Protein AF-A0AAV3M6X6-F1 (afdb_monomer_lite)

Foldseek 3Di:
DVVVPDDDDDPVRVLCVVVVDCVVPVPVVLVVCVVPPVVSVVVVVVVVVVD

Structure (mmCIF, N/CA/C/O backbone):
data_AF-A0AAV3M6X6-F1
#
_entry.id   AF-A0AAV3M6X6-F1
#
loop_
_atom_site.group_PDB
_atom_site.id
_atom_site.type_symbol
_atom_site.label_atom_id
_atom_site.label_alt_id
_atom_site.label_comp_id
_atom_site.label_asym_id
_atom_site.label_entity_id
_atom_site.label_seq_id
_atom_site.pdbx_PDB_ins_code
_atom_site.Cartn_x
_atom_site.Cartn_y
_atom_site.Cartn_z
_atom_site.occupancy
_atom_site.B_iso_or_equiv
_atom_site.auth_seq_id
_atom_site.auth_comp_id
_atom_site.auth_asym_id
_atom_site.auth_atom_id
_atom_site.pdbx_PDB_model_num
ATOM 1 N N . MET A 1 1 ? -16.783 12.359 17.644 1.00 88.19 1 MET A N 1
ATOM 2 C CA . MET A 1 1 ? -16.364 11.025 17.153 1.00 88.19 1 MET A CA 1
ATOM 3 C C . MET A 1 1 ? -15.379 10.375 18.115 1.00 88.19 1 MET A C 1
ATOM 5 O O . MET A 1 1 ? -15.792 9.446 18.789 1.00 88.19 1 MET A O 1
ATOM 9 N N . SER A 1 2 ? -14.157 10.899 18.280 1.00 95.38 2 SER A N 1
ATOM 10 C CA . SER A 1 2 ? -13.176 10.331 19.232 1.00 95.38 2 SER A CA 1
ATOM 11 C C . SER A 1 2 ? -13.678 10.273 20.688 1.00 95.38 2 SER A C 1
ATOM 13 O O . SER A 1 2 ? -13.632 9.219 21.310 1.00 95.38 2 SER A O 1
ATOM 15 N N . GLN A 1 3 ? -14.303 11.344 21.199 1.00 96.44 3 GLN A N 1
ATOM 16 C CA . GLN A 1 3 ? -14.892 11.360 22.553 1.00 96.44 3 GLN A CA 1
ATOM 17 C C . GLN A 1 3 ? -16.016 10.321 22.762 1.00 96.44 3 GLN A C 1
ATOM 19 O O . GLN A 1 3 ? -16.309 9.951 23.891 1.00 96.44 3 GLN A O 1
ATOM 24 N N . ALA A 1 4 ? -16.631 9.837 21.678 1.00 97.25 4 ALA A N 1
ATOM 25 C CA . ALA A 1 4 ? -17.654 8.792 21.702 1.00 97.25 4 ALA A CA 1
ATOM 26 C C . ALA A 1 4 ? -17.074 7.388 21.414 1.00 97.25 4 ALA A C 1
ATOM 28 O O . ALA A 1 4 ? -17.829 6.463 21.136 1.00 97.25 4 ALA A O 1
ATOM 29 N N . GLY A 1 5 ? -15.744 7.234 21.433 1.00 97.44 5 GLY A N 1
ATOM 30 C CA . GLY A 1 5 ? -15.049 5.958 21.240 1.00 97.44 5 GLY A CA 1
ATOM 31 C C . GLY A 1 5 ? -14.719 5.593 19.789 1.00 97.44 5 GLY A C 1
ATOM 32 O O . GLY A 1 5 ? -14.170 4.521 19.553 1.00 97.44 5 GLY A O 1
ATOM 33 N N . ALA A 1 6 ? -15.014 6.451 18.804 1.00 97.19 6 ALA A N 1
ATOM 34 C CA . ALA A 1 6 ? -14.647 6.170 17.416 1.00 97.19 6 ALA A CA 1
ATOM 35 C C . ALA A 1 6 ? -13.130 6.311 17.202 1.00 97.19 6 ALA A C 1
ATOM 37 O O . ALA A 1 6 ? -12.536 7.325 17.581 1.00 97.19 6 ALA A O 1
ATOM 38 N N . GLN A 1 7 ? -12.517 5.329 16.539 1.00 97.31 7 GLN A N 1
ATOM 39 C CA . GLN A 1 7 ? -11.101 5.367 16.176 1.00 97.31 7 GLN A CA 1
ATOM 40 C C . GLN A 1 7 ? -10.898 6.182 14.896 1.00 97.31 7 GLN A C 1
ATOM 42 O O . GLN A 1 7 ? -11.484 5.891 13.855 1.00 97.31 7 G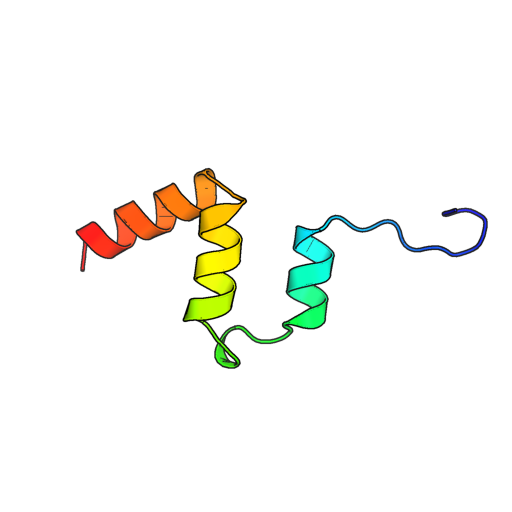LN A O 1
ATOM 47 N N . MET A 1 8 ? -10.072 7.226 14.976 1.00 97.00 8 MET A N 1
ATOM 48 C CA . MET A 1 8 ? -9.689 8.017 13.806 1.00 97.00 8 MET A CA 1
ATOM 49 C C . MET A 1 8 ? -8.568 7.295 13.065 1.00 97.00 8 MET A C 1
ATOM 51 O O . MET A 1 8 ? -7.515 7.037 13.643 1.00 97.00 8 MET A O 1
ATOM 55 N N . MET A 1 9 ? -8.785 6.995 11.789 1.00 97.62 9 MET A N 1
ATOM 56 C CA . MET A 1 9 ? -7.836 6.260 10.956 1.00 97.62 9 MET A CA 1
ATOM 57 C C . MET A 1 9 ? -7.628 6.974 9.624 1.00 97.62 9 MET A C 1
ATOM 59 O O . MET A 1 9 ? -8.520 7.662 9.127 1.00 97.62 9 MET A O 1
ATOM 63 N N . SER A 1 10 ? -6.451 6.792 9.029 1.00 98.00 10 SER A N 1
ATOM 64 C CA . SER A 1 10 ? -6.218 7.134 7.626 1.00 98.00 10 SER A CA 1
ATOM 65 C C . SER A 1 10 ? -6.626 5.965 6.728 1.00 98.00 10 SER A C 1
ATOM 67 O O . SER A 1 10 ? -6.660 4.813 7.168 1.00 98.00 10 SER A O 1
ATOM 69 N N . TRP A 1 11 ? -6.891 6.241 5.449 1.00 98.38 11 TRP A N 1
ATOM 70 C CA . TRP A 1 11 ? -7.226 5.188 4.483 1.00 98.38 11 TRP A CA 1
ATOM 71 C C . TRP A 1 11 ? -6.103 4.144 4.363 1.00 98.38 11 TRP A C 1
ATOM 73 O O . TRP A 1 11 ? -6.378 2.952 4.264 1.00 98.38 11 TRP A O 1
ATOM 83 N N . PHE A 1 12 ? -4.841 4.587 4.426 1.00 98.38 12 PHE A N 1
ATOM 84 C CA . PHE A 1 12 ? -3.675 3.709 4.365 1.00 98.38 12 PHE A CA 1
ATOM 85 C C . PHE A 1 12 ? -3.616 2.778 5.582 1.00 98.38 12 PHE A C 1
ATOM 87 O O . PHE A 1 12 ? -3.428 1.575 5.426 1.00 98.38 12 PHE A O 1
ATOM 94 N N . GLY A 1 13 ? -3.843 3.313 6.789 1.00 98.06 13 GLY A N 1
ATOM 95 C CA . GLY A 1 13 ? -3.908 2.505 8.010 1.00 98.06 13 GLY A CA 1
ATOM 96 C C . GLY A 1 13 ? -5.027 1.463 7.950 1.00 98.06 13 GLY A C 1
ATOM 97 O O . GLY A 1 13 ? -4.789 0.292 8.230 1.00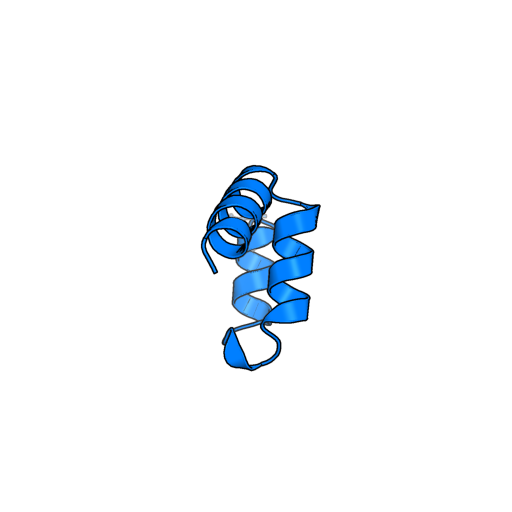 98.06 13 GLY A O 1
ATOM 98 N N . ALA A 1 14 ? -6.215 1.862 7.485 1.00 98.12 14 ALA A N 1
ATOM 99 C CA . ALA A 1 14 ? -7.338 0.946 7.301 1.00 98.12 14 ALA A CA 1
ATOM 100 C C . ALA A 1 14 ? -7.030 -0.167 6.280 1.00 98.12 14 ALA A C 1
ATOM 102 O O . ALA A 1 14 ? 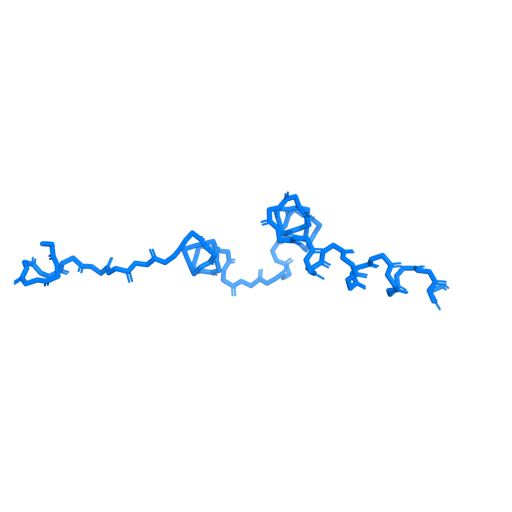-7.333 -1.331 6.535 1.00 98.12 14 ALA A O 1
ATOM 103 N N . ALA A 1 15 ? -6.383 0.156 5.153 1.00 98.25 15 ALA A N 1
ATOM 104 C CA . ALA A 1 15 ? -5.971 -0.838 4.161 1.00 98.25 15 ALA A CA 1
ATOM 105 C C . ALA A 1 15 ? -4.979 -1.858 4.750 1.00 98.25 15 ALA A C 1
ATOM 107 O O . ALA A 1 15 ? -5.152 -3.062 4.564 1.00 98.25 15 ALA A O 1
ATOM 108 N N . CYS A 1 16 ? -3.983 -1.393 5.510 1.00 98.25 16 CYS A N 1
ATOM 109 C CA . CYS A 1 16 ? -3.005 -2.256 6.176 1.00 98.25 16 CYS A CA 1
ATOM 110 C C . CYS A 1 16 ? -3.648 -3.162 7.240 1.00 98.25 16 CYS A C 1
ATOM 112 O O . CYS A 1 16 ? -3.331 -4.352 7.308 1.00 98.25 16 CYS A O 1
ATOM 114 N N . GLU A 1 17 ? -4.577 -2.637 8.043 1.00 98.31 17 GLU A N 1
ATOM 115 C CA . GLU A 1 17 ? -5.284 -3.425 9.059 1.00 98.31 17 GLU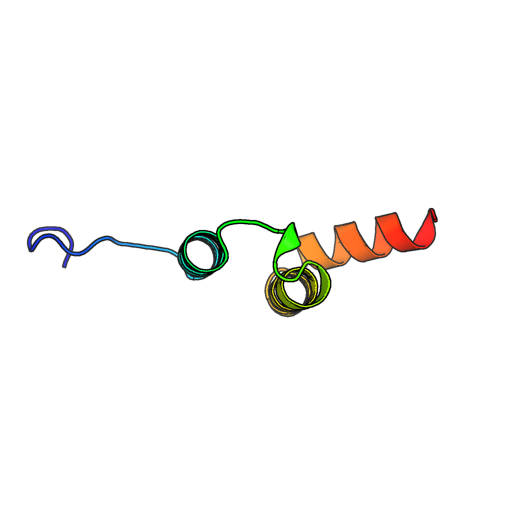 A CA 1
ATOM 116 C C . GLU A 1 17 ? -6.231 -4.471 8.465 1.00 98.31 17 GLU A C 1
ATOM 118 O O . GLU A 1 17 ? -6.390 -5.548 9.043 1.00 98.31 17 GLU A O 1
ATOM 123 N N . LEU A 1 18 ? -6.844 -4.193 7.314 1.00 98.19 18 LEU A N 1
ATOM 124 C CA . LEU A 1 18 ? -7.665 -5.172 6.603 1.00 98.19 18 LEU A CA 1
ATOM 125 C C . LEU A 1 18 ? -6.809 -6.240 5.915 1.00 98.19 18 LEU A C 1
ATOM 127 O O . LEU A 1 18 ? -7.154 -7.418 5.961 1.00 98.19 18 LEU A O 1
ATOM 131 N N . HIS A 1 19 ? -5.691 -5.847 5.298 1.00 98.25 19 HIS A N 1
ATOM 132 C CA . HIS A 1 19 ? -4.866 -6.761 4.507 1.00 98.25 19 HIS A CA 1
ATOM 133 C C . HIS A 1 19 ? -4.012 -7.709 5.366 1.00 98.25 19 HIS A C 1
ATOM 135 O O . HIS A 1 19 ? -3.825 -8.867 4.989 1.00 98.25 19 HIS A O 1
ATOM 141 N N . ARG A 1 20 ? -3.551 -7.245 6.541 1.00 98.25 20 ARG A N 1
ATOM 142 C CA . ARG A 1 20 ? -2.773 -7.967 7.575 1.00 98.25 20 ARG A CA 1
ATOM 143 C C . ARG A 1 20 ? -1.397 -8.487 7.154 1.00 98.25 20 ARG A C 1
ATOM 145 O O . ARG A 1 20 ? -0.416 -8.194 7.828 1.00 98.25 20 ARG A O 1
ATOM 152 N N . ASP A 1 21 ? -1.325 -9.269 6.086 1.00 98.50 21 ASP A N 1
ATOM 153 C CA . ASP A 1 21 ? -0.117 -9.932 5.605 1.00 98.50 21 ASP A CA 1
ATOM 154 C C . ASP A 1 21 ? 0.030 -9.697 4.105 1.00 98.50 21 ASP A C 1
ATOM 156 O O . ASP A 1 21 ? -0.843 -10.065 3.324 1.00 98.50 21 ASP A O 1
ATOM 160 N N . TRP A 1 22 ? 1.158 -9.114 3.703 1.00 98.00 22 TRP A N 1
ATOM 161 C CA . TRP A 1 22 ? 1.500 -8.859 2.304 1.00 98.00 22 TRP A CA 1
ATOM 162 C C . TRP A 1 22 ? 1.395 -10.096 1.418 1.00 98.00 22 TRP A C 1
ATOM 164 O O . TRP A 1 22 ? 1.046 -9.985 0.247 1.00 98.00 22 TRP A O 1
ATOM 174 N N . ARG A 1 23 ? 1.700 -11.279 1.962 1.00 98.25 23 ARG A N 1
ATOM 175 C CA . ARG A 1 23 ? 1.713 -12.535 1.204 1.00 98.25 23 ARG A CA 1
ATOM 176 C C . ARG A 1 23 ? 0.321 -12.965 0.745 1.00 98.25 23 ARG A C 1
ATOM 178 O O . ARG A 1 23 ? 0.241 -13.828 -0.123 1.00 98.25 23 ARG A O 1
ATOM 185 N N . ASN A 1 24 ? -0.742 -12.375 1.295 1.00 98.00 24 ASN A N 1
ATOM 186 C CA . ASN A 1 24 ? -2.112 -12.667 0.889 1.00 98.00 24 ASN A CA 1
ATOM 187 C C . ASN A 1 24 ? -2.388 -12.209 -0.552 1.00 98.00 24 ASN A C 1
ATOM 189 O O . ASN A 1 24 ? -3.008 -12.955 -1.301 1.00 98.00 24 ASN A O 1
ATOM 193 N N . ASP A 1 25 ? -1.914 -11.019 -0.945 1.00 98.44 25 ASP A N 1
ATOM 194 C CA . ASP A 1 25 ? -1.917 -10.548 -2.338 1.00 98.44 25 ASP A CA 1
ATOM 195 C C . ASP A 1 25 ? -0.953 -9.359 -2.520 1.00 98.44 25 ASP A C 1
ATOM 197 O O . ASP A 1 25 ? -1.327 -8.185 -2.422 1.00 98.44 25 ASP A O 1
ATOM 201 N N . ILE A 1 26 ? 0.312 -9.681 -2.806 1.00 98.06 26 ILE A N 1
ATOM 202 C CA . ILE A 1 26 ? 1.388 -8.692 -2.961 1.00 98.06 26 ILE A CA 1
ATOM 203 C C . ILE A 1 26 ? 1.093 -7.737 -4.126 1.00 98.06 26 ILE A C 1
ATOM 205 O O . ILE A 1 26 ? 1.322 -6.531 -4.018 1.00 98.06 26 ILE A O 1
ATOM 209 N N . VAL A 1 27 ? 0.592 -8.268 -5.247 1.00 97.75 27 VAL A N 1
ATOM 210 C CA . VAL A 1 27 ? 0.385 -7.494 -6.478 1.00 97.75 27 VAL A CA 1
ATOM 211 C C . VAL A 1 27 ? -0.818 -6.570 -6.329 1.00 97.75 27 VAL A C 1
ATOM 213 O O . VAL A 1 27 ? -0.725 -5.394 -6.691 1.00 97.75 27 VAL A O 1
ATOM 216 N N . GLY A 1 28 ? -1.922 -7.056 -5.758 1.00 98.00 28 GLY A N 1
ATOM 217 C CA . GLY A 1 28 ? -3.110 -6.245 -5.512 1.00 98.00 28 GLY A CA 1
ATOM 218 C C . GLY A 1 28 ? -2.840 -5.101 -4.539 1.00 98.00 28 GLY A C 1
ATOM 219 O O . GLY A 1 28 ? -3.148 -3.946 -4.852 1.00 98.00 28 GLY A O 1
ATOM 220 N N . LEU A 1 29 ? -2.192 -5.378 -3.399 1.00 98.25 29 LEU A N 1
ATOM 221 C CA . LEU A 1 29 ? -1.861 -4.330 -2.428 1.00 98.25 29 LEU A CA 1
ATOM 222 C C . LEU A 1 29 ? -0.824 -3.341 -2.982 1.00 98.25 29 LEU A C 1
ATOM 224 O O . LEU A 1 29 ? -0.989 -2.127 -2.837 1.00 98.25 29 LEU A O 1
ATOM 228 N N . GLY A 1 30 ? 0.201 -3.837 -3.681 1.00 97.75 30 GLY A N 1
ATOM 229 C CA . GLY A 1 30 ? 1.193 -2.992 -4.348 1.00 97.75 30 GLY A CA 1
ATOM 230 C C . GLY A 1 30 ? 0.564 -2.064 -5.392 1.00 97.75 30 GLY A C 1
ATOM 231 O O . GLY A 1 30 ? 0.893 -0.879 -5.449 1.00 97.75 30 GLY A O 1
ATOM 232 N N . THR A 1 31 ? -0.408 -2.562 -6.161 1.00 98.44 31 THR A N 1
ATOM 233 C CA . THR A 1 31 ? -1.154 -1.762 -7.146 1.00 98.44 31 THR A CA 1
ATOM 234 C C . THR A 1 31 ? -1.998 -0.678 -6.472 1.00 98.44 31 THR A C 1
ATOM 236 O O . THR A 1 31 ? -1.969 0.474 -6.909 1.00 98.44 31 THR A O 1
ATOM 239 N N . LEU A 1 32 ? -2.705 -1.002 -5.381 1.00 98.44 32 LEU A N 1
ATOM 240 C CA . LEU A 1 32 ? -3.474 -0.023 -4.603 1.00 98.44 32 LEU A CA 1
ATOM 241 C C . LEU A 1 32 ? -2.578 1.128 -4.120 1.00 98.44 32 LEU A C 1
ATOM 243 O O . LEU A 1 32 ? -2.920 2.299 -4.290 1.00 98.44 32 LEU A O 1
ATOM 247 N N . PHE A 1 33 ? -1.415 0.805 -3.552 1.00 98.38 33 PHE A N 1
ATOM 248 C CA . PHE A 1 33 ? -0.478 1.815 -3.062 1.00 98.38 33 PHE A CA 1
ATOM 249 C C . PHE A 1 33 ? 0.143 2.620 -4.199 1.00 98.38 33 PHE A C 1
ATOM 251 O O . PHE A 1 33 ? 0.172 3.843 -4.116 1.00 98.38 33 PHE A O 1
ATOM 258 N N . SER A 1 34 ? 0.554 1.979 -5.294 1.00 98.25 34 SER A N 1
ATOM 259 C CA . SER A 1 34 ? 1.072 2.677 -6.474 1.00 98.25 34 SER A CA 1
ATOM 260 C C . SER A 1 34 ? 0.059 3.671 -7.052 1.00 98.25 34 SER A C 1
ATOM 262 O O . SER A 1 34 ? 0.431 4.772 -7.459 1.00 98.25 34 SER A O 1
ATOM 264 N N . ASN A 1 35 ? -1.235 3.342 -7.059 1.00 98.56 35 ASN A N 1
ATOM 265 C CA . ASN A 1 35 ? -2.280 4.216 -7.596 1.00 98.56 35 ASN A CA 1
ATOM 266 C C . ASN A 1 35 ? -2.536 5.465 -6.740 1.00 98.56 35 ASN A C 1
ATOM 268 O O . ASN A 1 35 ? -2.837 6.520 -7.299 1.00 98.56 35 ASN A O 1
ATOM 272 N N . HIS A 1 36 ? -2.382 5.366 -5.417 1.00 98.38 36 HIS A N 1
ATOM 273 C CA . HIS A 1 36 ? -2.784 6.420 -4.476 1.00 98.38 36 HIS A CA 1
ATOM 274 C C . HIS A 1 36 ? -1.633 7.060 -3.682 1.00 98.38 36 HIS A C 1
ATOM 276 O O . HIS A 1 36 ? -1.860 8.047 -2.985 1.00 98.38 36 HIS A O 1
ATOM 282 N N . ILE A 1 37 ? -0.407 6.543 -3.795 1.00 98.50 37 ILE A N 1
ATOM 283 C CA . ILE A 1 37 ? 0.798 7.065 -3.138 1.00 98.50 37 ILE A CA 1
ATOM 284 C C . ILE A 1 37 ? 1.899 7.227 -4.202 1.00 98.50 37 ILE A C 1
ATOM 286 O O . ILE A 1 37 ? 2.613 6.266 -4.503 1.00 98.50 37 ILE A O 1
ATOM 290 N N . PRO A 1 38 ? 2.069 8.433 -4.783 1.00 98.50 38 PRO A N 1
ATOM 291 C CA . PRO A 1 38 ? 3.081 8.681 -5.813 1.00 98.50 38 PRO A CA 1
ATOM 292 C C . PRO A 1 38 ? 4.504 8.304 -5.378 1.00 98.50 38 PRO A C 1
ATOM 294 O O . PRO A 1 38 ? 5.247 7.716 -6.159 1.00 98.50 38 PRO A O 1
ATOM 297 N N . ASP A 1 39 ? 4.859 8.548 -4.114 1.00 98.62 39 ASP A N 1
ATOM 298 C CA . ASP A 1 39 ? 6.173 8.176 -3.578 1.00 98.62 39 ASP A CA 1
ATOM 299 C C . ASP A 1 39 ? 6.396 6.657 -3.593 1.00 98.62 39 ASP A C 1
ATOM 301 O O . ASP A 1 39 ? 7.481 6.189 -3.932 1.00 98.62 39 ASP A O 1
ATOM 305 N N . TYR A 1 40 ? 5.355 5.868 -3.311 1.00 98.44 40 TYR A N 1
ATOM 306 C CA . TYR A 1 40 ? 5.434 4.408 -3.364 1.00 98.44 40 TYR A CA 1
ATOM 307 C C . TYR A 1 40 ? 5.604 3.908 -4.803 1.00 98.44 40 TYR A C 1
ATOM 309 O O . TYR A 1 40 ? 6.420 3.024 -5.066 1.00 98.44 40 TYR A O 1
ATOM 317 N N . ARG A 1 41 ? 4.905 4.531 -5.761 1.00 98.50 41 ARG A N 1
ATOM 318 C CA . ARG A 1 41 ? 5.090 4.253 -7.194 1.00 98.50 41 ARG A CA 1
ATOM 319 C C . ARG A 1 41 ? 6.526 4.528 -7.647 1.00 98.50 41 ARG A C 1
ATOM 321 O O . ARG A 1 41 ? 7.086 3.729 -8.400 1.00 98.50 41 ARG A O 1
ATOM 328 N N . ASN A 1 42 ? 7.129 5.625 -7.187 1.00 98.44 42 ASN A N 1
ATOM 329 C CA . ASN A 1 42 ? 8.510 5.978 -7.528 1.00 98.44 42 ASN A CA 1
ATOM 330 C C . ASN A 1 42 ? 9.507 4.914 -7.034 1.00 98.44 42 ASN A C 1
ATOM 332 O O . ASN A 1 42 ? 10.425 4.540 -7.770 1.00 98.44 42 ASN A O 1
ATOM 336 N N . LEU A 1 43 ? 9.300 4.384 -5.823 1.00 98.38 43 LEU A N 1
ATOM 337 C CA . LEU A 1 43 ? 10.113 3.295 -5.271 1.00 98.38 43 LEU A CA 1
ATOM 338 C C . LEU A 1 43 ? 9.981 2.006 -6.089 1.00 98.38 43 LEU A C 1
ATOM 340 O O . LEU A 1 43 ? 11.000 1.419 -6.448 1.00 98.38 43 LEU A O 1
ATOM 344 N N . MET A 1 44 ? 8.752 1.593 -6.422 1.00 97.88 44 MET A N 1
ATOM 345 C CA . MET A 1 44 ? 8.515 0.404 -7.254 1.00 97.88 44 MET A CA 1
ATOM 346 C C . MET A 1 44 ? 9.184 0.536 -8.624 1.00 97.88 44 MET A C 1
ATOM 348 O O . MET A 1 44 ? 9.910 -0.359 -9.037 1.00 97.88 44 MET A O 1
ATOM 352 N N . THR A 1 45 ? 9.012 1.685 -9.284 1.00 98.31 45 THR A N 1
ATOM 353 C CA . THR A 1 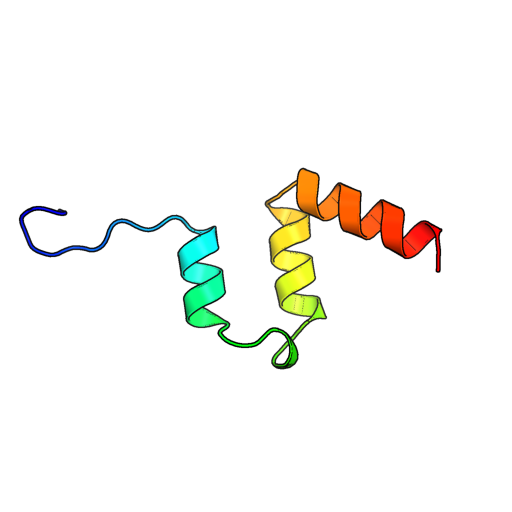45 ? 9.608 1.952 -10.604 1.00 98.31 45 THR A CA 1
ATOM 354 C C . THR A 1 45 ? 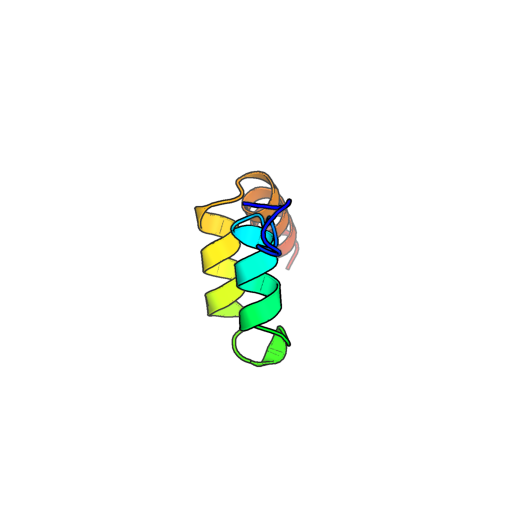11.133 1.854 -10.558 1.00 98.31 45 THR A C 1
ATOM 356 O O . THR A 1 45 ? 11.744 1.205 -11.403 1.00 98.31 45 THR A O 1
ATOM 359 N N . SER A 1 46 ? 11.752 2.472 -9.547 1.00 98.25 46 SER A N 1
ATOM 360 C CA . SER A 1 46 ? 13.208 2.436 -9.368 1.00 98.25 46 SER A CA 1
ATOM 361 C C . SER A 1 46 ? 13.707 1.011 -9.116 1.00 98.25 46 SER A C 1
ATOM 363 O O . SER A 1 46 ? 14.673 0.581 -9.738 1.00 98.25 46 SER A O 1
ATOM 365 N N . PHE A 1 47 ? 13.031 0.257 -8.247 1.00 97.56 47 PHE A N 1
ATOM 366 C CA . PHE A 1 47 ? 13.366 -1.136 -7.954 1.00 97.56 47 PHE A CA 1
ATOM 367 C C . PHE A 1 47 ? 13.232 -2.050 -9.178 1.00 97.56 47 PHE A C 1
ATOM 369 O O . PHE A 1 47 ? 14.140 -2.831 -9.453 1.00 97.56 47 PHE A O 1
ATOM 376 N N . ASP A 1 48 ? 12.138 -1.933 -9.930 1.00 96.38 48 ASP A N 1
ATOM 377 C CA . ASP A 1 48 ? 11.897 -2.763 -11.111 1.00 96.38 48 ASP A CA 1
ATOM 378 C C . ASP A 1 48 ? 12.886 -2.454 -12.244 1.00 96.38 48 ASP A C 1
ATOM 380 O O . ASP A 1 48 ? 13.240 -3.356 -12.991 1.00 96.38 48 ASP A O 1
ATOM 384 N N . SER A 1 49 ? 13.399 -1.220 -12.342 1.00 96.94 49 SER A N 1
ATOM 385 C CA . SER A 1 49 ? 14.465 -0.880 -13.302 1.00 96.94 49 SER A CA 1
ATOM 386 C C . SER A 1 49 ? 15.845 -1.462 -12.968 1.00 96.94 49 SER A C 1
ATOM 388 O O . SER A 1 49 ? 16.723 -1.468 -13.828 1.00 96.94 49 SER A O 1
ATOM 390 N N . LEU A 1 50 ? 16.052 -1.907 -11.722 1.00 96.06 50 LEU A N 1
ATOM 391 C CA . LEU A 1 50 ? 17.311 -2.498 -11.252 1.00 96.06 50 LEU A CA 1
ATOM 392 C C . LEU A 1 50 ? 17.297 -4.033 -11.263 1.00 96.06 50 LEU A C 1
ATOM 394 O O . LEU A 1 50 ? 18.343 -4.642 -11.034 1.00 96.06 50 LEU A O 1
ATOM 398 N N . LYS A 1 51 ? 16.128 -4.645 -11.467 1.00 75.81 51 LYS A N 1
ATOM 399 C CA . LYS A 1 51 ? 15.978 -6.090 -11.664 1.00 75.81 51 LYS A CA 1
ATOM 400 C C . LYS A 1 51 ? 16.387 -6.503 -13.071 1.00 75.81 51 LYS A C 1
ATOM 402 O O . LYS A 1 51 ? 16.930 -7.624 -13.176 1.00 75.81 51 LYS A O 1
#

pLDDT: mean 97.3, std 3.4, range [75.81, 98.62]

InterPro domains:
  IPR036380 Isochorismatase-like superfamily [G3DSA:3.40.50.850] (1-51)
  IPR036380 Isochorismatase-like superfamily [SSF52499] (1-47)

Sequence (51 aa):
MSQAGAQMMSWFGAACELHRDWRNDIVGLGTLFSNHIPDYRNLMTSFDSLK

Organism: NCBI:txid1256988

Radius of gyration: 14.44 Å; chains: 1; bounding box: 35×24×36 Å

Secondary structure (DSSP, 8-state):
-GGGTPPP--HHHHHHHHH--GGG-HHHHHHHHHHH-HHHHHHHHHHHHH-